Protein AF-A0A1Y3BQN7-F1 (afdb_monomer_lite)

pLDDT: mean 77.76, std 18.41, range [40.22, 95.31]

Organism: Euroglyphus maynei (NCBI:txid6958)

InterPro domains:
  IPR001766 Fork head domain [PF00250] (12-98)
  IPR001766 Fork head domain [PR00053] (13-26)
  IPR001766 Fork head domain [PR00053] (34-51)
  IPR001766 Fork head domain [PR00053] (57-74)
  IPR001766 Fork head domain [PS50039] (13-107)
  IPR001766 Fork head domain [SM00339] (11-101)
  IPR018122 Fork head domain conserved site1 [PS00657] (13-26)
  IPR030456 Fork head domain conserved site 2 [PS00658] (57-63)
  IPR036388 Winged helix-like DNA-bindi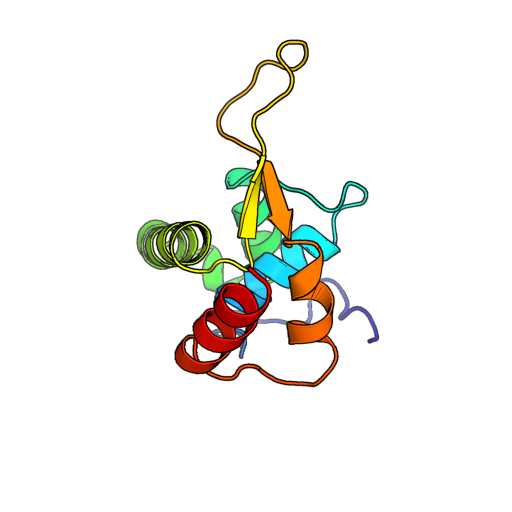ng domain superfamily [G3DSA:1.10.10.10] (5-107)
  IPR036390 Winged helix DNA-binding domain superfamily [SSF46785] (12-105)
  IPR050211 Forkhead box domain-containing protein [PTHR11829] (6-107)

Foldseek 3Di:
DDDPPQPDADLDDDPDDLVRLQQVQLVPDPVSKDFLVSSLVSCCSRHVNCVPPVVPVSVVSVCCQVVDPQKDWAADDPVDDDDGTIIHGDPVCPVCPVPPNPDDPPVVVVVVVVVD

Sequence (116 aa):
MPRPGRSTYGDQKPPYSYISLTFMAIQSSEEKMLTLNDIYKFIMDRFPYYRKNTQRWQNSLRHNLSFNDCFIKIPRRPDKPGKGSYWALHPNSGDMFENGSFLRHNEIESKIKIKK

Secondary structure (DSSP, 8-state):
-PPPPTT---SSPPS--HHHHHHHHHHHSTTSEEEHHHHHHHHHHH-GGGGSSHHHHHHHHHHHHHH-TTEEEEPPPTTS--SS-EEEE-GGGSHHHHS-----TTTHHHHHHTT-

Radius of gyration: 15.01 Å; chains: 1; bounding box: 36×37×39 Å

Structure (mmCIF, N/CA/C/O backbone):
data_AF-A0A1Y3BQN7-F1
#
_entry.id   AF-A0A1Y3BQN7-F1
#
loop_
_atom_site.group_PDB
_atom_site.id
_atom_site.type_symbol
_atom_site.label_atom_id
_atom_site.label_alt_id
_atom_site.label_comp_id
_atom_site.label_asym_id
_atom_site.label_entity_id
_atom_site.label_seq_id
_atom_site.pdbx_PDB_ins_code
_atom_site.Cartn_x
_atom_site.Cartn_y
_atom_site.Cartn_z
_atom_site.occupancy
_atom_site.B_iso_or_equiv
_atom_site.auth_seq_id
_atom_site.auth_comp_id
_atom_site.auth_asym_id
_atom_site.auth_atom_id
_atom_site.pdbx_PDB_model_num
ATOM 1 N N . MET A 1 1 ? -10.396 -16.933 -7.582 1.00 41.97 1 MET A N 1
ATOM 2 C CA . MET A 1 1 ? -8.975 -17.305 -7.780 1.00 41.97 1 MET A CA 1
ATOM 3 C C . MET A 1 1 ? -8.484 -18.115 -6.582 1.00 41.97 1 MET A C 1
ATOM 5 O O . MET A 1 1 ? -8.678 -17.644 -5.463 1.00 41.97 1 MET A O 1
ATOM 9 N N . PRO A 1 2 ? -7.895 -19.312 -6.768 1.00 40.22 2 PRO A N 1
ATOM 10 C CA . PRO A 1 2 ? -7.323 -20.091 -5.669 1.00 40.22 2 PRO A CA 1
ATOM 11 C C . PRO A 1 2 ? -6.185 -19.303 -5.016 1.00 40.22 2 PRO A C 1
ATOM 13 O O . PRO A 1 2 ? -5.340 -18.749 -5.717 1.00 40.22 2 PRO A O 1
ATOM 16 N N . ARG A 1 3 ? -6.167 -19.221 -3.682 1.00 48.72 3 ARG A N 1
ATOM 17 C CA . ARG A 1 3 ? -5.065 -18.600 -2.935 1.00 48.72 3 ARG A CA 1
ATOM 18 C C . ARG A 1 3 ? -3.800 -19.437 -3.180 1.00 48.72 3 ARG A C 1
ATOM 20 O O . ARG A 1 3 ? -3.799 -20.595 -2.768 1.00 48.72 3 ARG A O 1
ATOM 27 N N . PRO A 1 4 ? -2.729 -18.900 -3.797 1.00 52.34 4 PRO A N 1
ATOM 28 C CA . PRO A 1 4 ? -1.453 -19.601 -3.817 1.00 52.34 4 PRO A CA 1
ATOM 29 C C . PRO A 1 4 ? -1.031 -19.841 -2.368 1.00 52.34 4 PRO A C 1
ATOM 31 O O . PRO A 1 4 ? -1.091 -18.913 -1.550 1.00 52.34 4 PRO A O 1
ATOM 34 N N . GLY A 1 5 ? -0.661 -21.083 -2.045 1.00 53.62 5 GLY A N 1
ATOM 35 C CA . GLY A 1 5 ? -0.084 -21.421 -0.750 1.00 53.62 5 GLY A CA 1
ATOM 36 C C . GLY A 1 5 ? 1.080 -20.482 -0.441 1.00 53.62 5 GLY A C 1
ATOM 37 O O . GLY A 1 5 ? 1.764 -20.003 -1.343 1.00 53.62 5 GLY A O 1
ATOM 38 N N . ARG A 1 6 ? 1.295 -20.194 0.843 1.00 55.09 6 ARG A N 1
ATOM 39 C CA . ARG A 1 6 ? 2.200 -19.153 1.371 1.00 55.09 6 ARG A CA 1
ATOM 40 C C . ARG A 1 6 ? 3.673 -19.246 0.909 1.00 55.09 6 ARG A C 1
ATOM 42 O O . ARG A 1 6 ? 4.464 -18.394 1.282 1.00 55.09 6 ARG A O 1
ATOM 49 N N . SER A 1 7 ? 4.047 -20.250 0.113 1.00 52.06 7 SER A N 1
ATOM 50 C CA . SER A 1 7 ? 5.430 -20.618 -0.200 1.00 52.06 7 SER A CA 1
ATOM 51 C C . SER A 1 7 ? 5.673 -21.022 -1.668 1.00 52.06 7 SER A C 1
ATOM 53 O O . SER A 1 7 ? 6.464 -21.926 -1.922 1.00 52.06 7 SER A O 1
ATOM 55 N N . THR A 1 8 ? 5.011 -20.400 -2.652 1.00 60.19 8 THR A N 1
ATOM 56 C CA . THR A 1 8 ? 5.232 -20.749 -4.078 1.00 60.19 8 THR A CA 1
ATOM 57 C C . THR A 1 8 ? 6.095 -19.759 -4.865 1.00 60.19 8 THR A C 1
ATOM 59 O O . THR A 1 8 ? 6.496 -20.076 -5.981 1.00 60.19 8 THR A O 1
ATOM 62 N N . TYR A 1 9 ? 6.399 -18.571 -4.331 1.00 68.88 9 TYR A N 1
ATOM 63 C CA . TYR A 1 9 ? 7.248 -17.588 -5.016 1.00 68.88 9 TYR A CA 1
ATOM 64 C C . TYR A 1 9 ? 8.666 -17.654 -4.448 1.00 68.88 9 TYR A C 1
ATOM 66 O O . TYR A 1 9 ? 8.873 -17.368 -3.271 1.00 68.88 9 TYR A O 1
ATOM 74 N N . GLY A 1 10 ? 9.633 -18.058 -5.272 1.00 77.31 10 GLY A N 1
ATOM 75 C CA . GLY A 1 10 ? 11.049 -18.045 -4.898 1.00 77.31 10 GLY A CA 1
ATOM 76 C C . GLY A 1 10 ? 11.639 -16.630 -4.846 1.00 77.31 10 GLY A C 1
ATOM 77 O O . GLY A 1 10 ? 10.927 -15.626 -4.812 1.00 77.31 10 GLY A O 1
ATOM 78 N N . ASP A 1 11 ? 12.966 -16.542 -4.925 1.00 82.88 11 ASP A N 1
ATOM 79 C CA . ASP A 1 11 ? 13.711 -15.272 -4.954 1.00 82.88 11 ASP A CA 1
ATOM 80 C C . ASP A 1 11 ? 13.629 -14.529 -6.302 1.00 82.88 11 ASP A C 1
ATOM 82 O O . ASP A 1 11 ? 14.332 -13.545 -6.522 1.00 82.88 11 ASP A O 1
ATOM 86 N N . GLN A 1 12 ? 12.780 -14.981 -7.224 1.00 85.94 12 GLN A N 1
ATOM 87 C CA . GLN A 1 12 ? 12.589 -14.335 -8.519 1.00 85.94 12 GLN A CA 1
ATOM 88 C C . GLN A 1 12 ? 11.572 -13.199 -8.419 1.00 85.94 12 GLN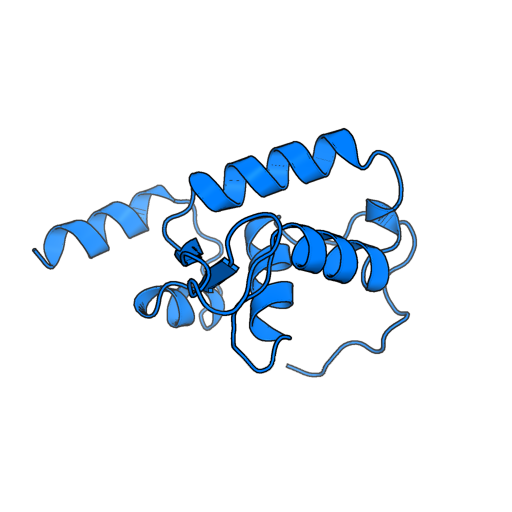 A C 1
ATOM 90 O O . GLN A 1 12 ? 10.620 -13.255 -7.637 1.00 85.94 12 GLN A O 1
ATOM 95 N N . LYS A 1 13 ? 11.756 -12.167 -9.247 1.00 84.12 13 LYS A N 1
ATOM 96 C CA . LYS A 1 13 ? 10.822 -11.043 -9.314 1.00 84.12 13 LYS A CA 1
ATOM 97 C C . LYS A 1 13 ? 9.439 -11.552 -9.751 1.00 84.12 13 LYS A C 1
ATOM 99 O O . LYS A 1 13 ? 9.330 -12.081 -10.857 1.00 84.12 13 LYS A O 1
ATOM 104 N N . PRO A 1 14 ? 8.383 -11.365 -8.941 1.00 86.50 14 PRO A N 1
ATOM 105 C CA . PRO A 1 14 ? 7.045 -11.809 -9.313 1.00 86.50 14 PRO A CA 1
ATOM 106 C C . PRO A 1 14 ? 6.525 -11.066 -10.555 1.00 86.50 14 PRO A C 1
ATOM 108 O O . PRO A 1 14 ? 6.839 -9.882 -10.725 1.00 86.50 14 PRO A O 1
ATOM 111 N N . PRO A 1 15 ? 5.674 -11.696 -11.385 1.00 85.56 15 PRO A N 1
ATOM 112 C CA . PRO A 1 15 ? 5.078 -11.077 -12.571 1.00 85.56 15 PRO A CA 1
ATOM 113 C C . PRO A 1 15 ? 3.894 -10.158 -12.206 1.00 85.56 15 PRO A C 1
ATOM 115 O O . PRO A 1 15 ? 2.837 -10.204 -12.828 1.00 85.56 15 PRO A O 1
ATOM 118 N N . TYR A 1 16 ? 4.049 -9.327 -11.172 1.00 85.88 16 TYR A N 1
ATOM 119 C CA . TYR A 1 16 ? 3.004 -8.433 -10.671 1.00 85.88 16 TYR A CA 1
ATOM 120 C C . TYR A 1 16 ? 3.480 -6.982 -10.657 1.00 85.88 16 TYR A C 1
ATOM 122 O O . TYR A 1 16 ? 4.593 -6.673 -10.226 1.00 85.88 16 TYR A O 1
ATOM 130 N N . SER A 1 17 ? 2.611 -6.073 -11.106 1.00 89.12 17 SER A N 1
ATOM 131 C CA . SER A 1 17 ? 2.850 -4.633 -10.982 1.00 89.12 17 SER A CA 1
ATOM 132 C C . SER A 1 17 ? 2.731 -4.181 -9.520 1.00 89.12 17 SER A C 1
ATOM 134 O O . SER A 1 17 ? 2.077 -4.840 -8.711 1.00 89.12 17 SER A O 1
ATOM 136 N N . TYR A 1 18 ? 3.302 -3.024 -9.167 1.00 90.81 18 TYR A N 1
ATOM 137 C CA . TYR A 1 18 ? 3.118 -2.454 -7.824 1.00 90.81 18 TYR A CA 1
ATOM 138 C C . TYR A 1 18 ? 1.650 -2.156 -7.507 1.00 90.81 18 TYR A C 1
ATOM 140 O O . TYR A 1 18 ? 1.233 -2.321 -6.365 1.00 90.81 18 TYR A O 1
ATOM 148 N N . ILE A 1 19 ? 0.861 -1.785 -8.517 1.00 89.50 19 ILE A N 1
ATOM 149 C CA . ILE A 1 19 ? -0.587 -1.611 -8.394 1.00 89.50 19 ILE A CA 1
ATOM 150 C C . ILE A 1 19 ? -1.237 -2.948 -8.003 1.00 89.50 19 ILE A C 1
ATOM 152 O O . ILE A 1 19 ? -1.961 -3.017 -7.015 1.00 89.50 19 ILE A O 1
ATOM 156 N N . SER A 1 20 ? -0.907 -4.033 -8.709 1.00 87.75 20 SER A N 1
ATOM 157 C CA . SER A 1 20 ? -1.418 -5.380 -8.419 1.00 87.75 20 SER A CA 1
ATOM 158 C C . SER A 1 20 ? -0.988 -5.881 -7.037 1.00 87.75 20 SER A C 1
ATOM 160 O O . SER A 1 20 ? -1.787 -6.479 -6.323 1.00 87.75 20 SER A O 1
ATOM 162 N N . LEU A 1 21 ? 0.260 -5.621 -6.633 1.00 90.81 21 LEU A N 1
ATOM 163 C CA . L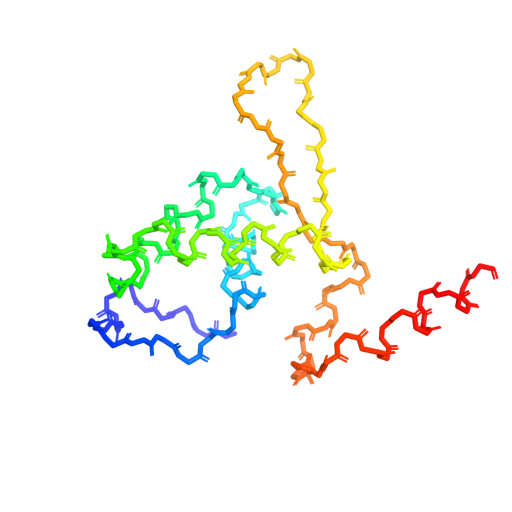EU A 1 21 ? 0.777 -5.985 -5.310 1.00 90.81 21 LEU A CA 1
ATOM 164 C C . LEU A 1 21 ? 0.019 -5.268 -4.188 1.00 90.81 21 LEU A C 1
ATOM 166 O O . LEU A 1 21 ? -0.392 -5.907 -3.220 1.00 90.81 21 LEU A O 1
ATOM 170 N N . THR A 1 22 ? -0.205 -3.963 -4.339 1.00 92.12 22 THR A N 1
ATOM 171 C CA . THR A 1 22 ? -0.975 -3.163 -3.383 1.00 92.12 22 THR A CA 1
ATOM 172 C C . THR A 1 22 ? -2.439 -3.598 -3.342 1.00 92.12 22 THR A C 1
ATOM 174 O O . THR A 1 22 ? -2.984 -3.776 -2.254 1.00 92.12 22 THR A O 1
ATOM 177 N N . PHE A 1 23 ? -3.060 -3.846 -4.500 1.00 90.06 23 PHE A N 1
ATOM 178 C CA . PHE A 1 23 ? -4.422 -4.378 -4.586 1.00 90.06 23 PHE A CA 1
ATOM 179 C C . PHE A 1 23 ? -4.550 -5.705 -3.829 1.00 90.06 23 PHE A C 1
ATOM 181 O O . PHE A 1 23 ? -5.418 -5.842 -2.971 1.00 90.06 23 PHE A O 1
ATOM 188 N N . MET A 1 24 ? -3.643 -6.659 -4.074 1.00 89.62 24 MET A N 1
ATOM 189 C CA . MET A 1 24 ? -3.638 -7.948 -3.374 1.00 89.62 24 MET A CA 1
ATOM 190 C C . MET A 1 24 ? -3.480 -7.785 -1.860 1.00 89.62 24 MET A C 1
ATOM 192 O O . MET A 1 24 ? -4.142 -8.497 -1.104 1.00 89.62 24 MET A O 1
ATOM 196 N N . ALA A 1 25 ? -2.632 -6.851 -1.417 1.00 93.00 25 ALA A N 1
ATOM 197 C CA . ALA A 1 25 ? -2.448 -6.561 -0.001 1.00 93.00 25 ALA A CA 1
ATOM 198 C C . ALA A 1 25 ? -3.750 -6.045 0.626 1.00 93.00 25 ALA A C 1
ATOM 200 O O . ALA A 1 25 ? -4.255 -6.647 1.572 1.00 93.00 25 ALA A O 1
ATOM 201 N N . ILE A 1 26 ? -4.337 -4.985 0.066 1.00 91.44 26 ILE A N 1
ATOM 202 C CA . ILE A 1 26 ? -5.570 -4.376 0.582 1.00 91.44 26 ILE A CA 1
ATOM 203 C C . ILE A 1 26 ? -6.725 -5.385 0.561 1.00 91.44 26 ILE A C 1
ATOM 205 O O . ILE A 1 26 ? -7.427 -5.539 1.561 1.00 91.44 26 ILE A O 1
ATOM 209 N N . GLN A 1 27 ? -6.873 -6.143 -0.528 1.00 88.62 27 GLN A N 1
ATOM 210 C CA . GLN A 1 27 ? -7.934 -7.138 -0.676 1.00 88.62 27 GLN A CA 1
ATOM 211 C C . GLN A 1 27 ? -7.809 -8.295 0.324 1.00 88.62 27 GLN A C 1
ATOM 213 O O . GLN A 1 27 ? -8.821 -8.909 0.674 1.00 88.62 27 GLN A O 1
ATOM 218 N N . SER A 1 28 ? -6.590 -8.587 0.787 1.00 89.50 28 SER A N 1
ATOM 219 C CA . SER A 1 28 ? -6.335 -9.613 1.801 1.00 89.50 28 SER A CA 1
ATOM 220 C C . SER A 1 28 ? -6.747 -9.201 3.216 1.00 89.50 28 SER A C 1
ATOM 222 O O . SER A 1 28 ? -6.948 -10.080 4.049 1.00 89.50 28 SER A O 1
ATOM 224 N N . SER A 1 29 ? -6.892 -7.898 3.482 1.00 90.44 29 SER A N 1
ATOM 225 C CA . SER A 1 29 ? -7.378 -7.398 4.771 1.00 90.44 29 SER A CA 1
ATOM 226 C C . SER A 1 29 ? -8.895 -7.554 4.897 1.00 90.44 29 SER A C 1
ATOM 228 O O . SER A 1 29 ? -9.631 -7.433 3.912 1.00 90.44 29 SER A O 1
ATOM 230 N N . GLU A 1 30 ? -9.366 -7.800 6.118 1.00 89.19 30 GLU A N 1
ATOM 231 C CA . GLU A 1 30 ? -10.799 -7.885 6.428 1.00 89.19 30 GLU A CA 1
ATOM 232 C C . GLU A 1 30 ? -11.479 -6.519 6.282 1.00 89.19 30 GLU A C 1
ATOM 234 O O . GLU A 1 30 ? -12.547 -6.419 5.686 1.00 89.19 30 GLU A O 1
ATOM 239 N N . GLU A 1 31 ? -10.805 -5.452 6.721 1.00 88.88 31 GLU A N 1
ATOM 240 C CA . GLU A 1 31 ? -11.304 -4.070 6.666 1.00 88.88 31 GLU A CA 1
ATOM 241 C C . GLU A 1 31 ? -11.179 -3.419 5.272 1.00 88.88 31 GLU A C 1
ATOM 243 O O . GLU A 1 31 ? -11.551 -2.260 5.099 1.00 88.88 31 GLU A O 1
ATOM 248 N N . LYS A 1 32 ? -10.631 -4.130 4.273 1.00 90.50 32 LYS A N 1
ATOM 249 C CA . LYS A 1 32 ? -10.343 -3.606 2.918 1.00 90.50 32 LYS A CA 1
ATOM 250 C C . LYS A 1 32 ? -9.520 -2.314 2.918 1.00 90.50 32 LYS A C 1
ATOM 252 O O . LYS A 1 32 ? -9.595 -1.506 1.991 1.00 90.50 32 LYS A O 1
ATOM 257 N N . MET A 1 33 ? -8.684 -2.153 3.939 1.00 92.31 33 MET A N 1
ATOM 258 C CA . MET A 1 33 ? -7.753 -1.048 4.086 1.00 92.31 33 MET A CA 1
ATOM 259 C C . MET A 1 33 ? -6.518 -1.492 4.865 1.00 92.31 33 MET A C 1
ATOM 261 O O . MET A 1 33 ? -6.599 -2.307 5.780 1.00 92.31 33 MET A O 1
ATOM 265 N N . LEU A 1 34 ? -5.357 -0.947 4.512 1.00 94.75 34 LEU A N 1
ATOM 266 C CA . LEU A 1 34 ? -4.090 -1.247 5.179 1.00 94.75 34 LEU A CA 1
ATOM 267 C C . LEU A 1 34 ? -3.235 0.001 5.323 1.00 94.75 34 LEU A C 1
ATOM 269 O O . LEU A 1 34 ? -3.312 0.929 4.522 1.00 94.75 34 LEU A O 1
ATOM 273 N N . THR A 1 35 ? -2.364 0.021 6.329 1.00 94.81 35 THR A N 1
ATOM 274 C CA . THR A 1 35 ? -1.328 1.053 6.387 1.00 94.81 35 THR A CA 1
ATOM 275 C C . THR A 1 35 ? -0.227 0.760 5.369 1.00 94.81 35 THR A C 1
ATOM 277 O O . THR A 1 35 ? -0.007 -0.383 4.966 1.00 94.81 35 THR A O 1
ATOM 280 N N . LEU A 1 36 ? 0.539 1.789 4.998 1.00 94.31 36 LEU A N 1
ATOM 281 C CA . LEU A 1 36 ? 1.718 1.631 4.137 1.00 94.31 36 LEU A CA 1
ATOM 282 C C . LEU A 1 36 ? 2.690 0.559 4.660 1.00 94.31 36 LEU A C 1
ATOM 284 O O . LEU A 1 36 ? 3.245 -0.220 3.890 1.00 94.31 36 LEU A O 1
ATOM 288 N N . ASN A 1 37 ? 2.879 0.515 5.980 1.00 94.12 37 ASN A N 1
ATOM 289 C CA . ASN A 1 37 ? 3.762 -0.453 6.617 1.00 94.12 37 ASN A CA 1
ATOM 290 C C . ASN A 1 37 ? 3.228 -1.885 6.490 1.00 94.12 37 ASN A C 1
ATOM 292 O O . ASN A 1 37 ? 3.999 -2.813 6.259 1.00 94.12 37 ASN A O 1
ATOM 296 N N . ASP A 1 38 ? 1.915 -2.068 6.605 1.00 94.25 38 ASP A N 1
ATOM 297 C CA . ASP A 1 38 ? 1.300 -3.390 6.486 1.00 94.25 38 ASP A CA 1
ATOM 298 C C . ASP A 1 38 ? 1.293 -3.882 5.035 1.00 94.25 38 ASP A C 1
ATOM 300 O O . ASP A 1 38 ? 1.523 -5.066 4.796 1.00 94.25 38 ASP A O 1
ATOM 304 N N . ILE A 1 39 ? 1.167 -2.976 4.057 1.00 94.94 39 ILE A N 1
ATOM 305 C CA . ILE A 1 39 ? 1.376 -3.299 2.637 1.00 94.94 39 ILE A CA 1
ATOM 306 C C . ILE A 1 39 ? 2.805 -3.812 2.414 1.00 94.94 39 ILE A C 1
ATOM 308 O O . ILE A 1 39 ? 2.998 -4.837 1.759 1.00 94.94 39 ILE A O 1
ATOM 312 N N . TYR A 1 40 ? 3.819 -3.158 2.997 1.00 94.69 40 TYR A N 1
ATOM 313 C CA . TYR A 1 40 ? 5.197 -3.643 2.891 1.00 94.69 40 TYR A CA 1
ATOM 314 C C . TYR A 1 40 ? 5.364 -5.040 3.486 1.00 94.69 40 TYR A C 1
ATOM 316 O O . TYR A 1 40 ? 5.978 -5.901 2.855 1.00 94.69 40 TYR A O 1
ATOM 324 N N . LYS A 1 41 ? 4.815 -5.268 4.685 1.00 94.25 41 LYS A N 1
ATOM 325 C CA . LYS A 1 41 ? 4.877 -6.569 5.360 1.00 94.25 41 LYS A CA 1
ATOM 326 C C . LYS A 1 41 ? 4.209 -7.658 4.532 1.00 94.25 41 LYS A C 1
ATOM 328 O O . LYS A 1 41 ? 4.815 -8.704 4.342 1.00 94.25 41 LYS A O 1
ATOM 333 N N . PHE A 1 42 ? 3.017 -7.402 3.992 1.00 93.94 42 PHE A N 1
ATOM 334 C CA . PHE A 1 42 ? 2.309 -8.359 3.141 1.00 93.94 42 PHE A CA 1
ATOM 335 C C . PHE A 1 42 ? 3.147 -8.768 1.926 1.00 93.94 42 PHE A C 1
ATOM 337 O O . PHE A 1 42 ? 3.278 -9.956 1.627 1.00 93.94 42 PHE A O 1
ATOM 344 N N . ILE A 1 43 ? 3.746 -7.789 1.240 1.00 93.44 43 ILE A N 1
ATOM 345 C CA . ILE A 1 43 ? 4.567 -8.045 0.053 1.00 93.44 43 ILE A CA 1
ATOM 346 C C . ILE A 1 43 ? 5.818 -8.846 0.430 1.00 93.44 43 ILE A C 1
ATOM 348 O O . ILE A 1 43 ? 6.121 -9.828 -0.238 1.00 93.44 43 ILE A O 1
ATOM 352 N N . MET A 1 44 ? 6.520 -8.479 1.504 1.00 93.19 44 MET A N 1
ATOM 353 C CA . MET A 1 44 ? 7.725 -9.194 1.949 1.00 93.19 44 MET A CA 1
ATOM 354 C C . MET A 1 44 ? 7.436 -10.600 2.497 1.00 93.19 44 MET A C 1
ATOM 356 O O . MET A 1 44 ? 8.278 -11.489 2.352 1.00 93.19 44 MET A O 1
ATOM 360 N N . ASP A 1 45 ? 6.275 -10.818 3.122 1.00 91.56 45 ASP A N 1
ATOM 361 C CA . ASP A 1 45 ? 5.848 -12.141 3.598 1.00 91.56 45 ASP A CA 1
ATOM 362 C C . ASP A 1 45 ? 5.595 -13.073 2.409 1.00 91.56 45 ASP A C 1
ATOM 364 O O . ASP A 1 45 ? 6.126 -14.180 2.362 1.00 91.56 45 ASP A O 1
ATOM 368 N N . ARG A 1 46 ? 4.857 -12.583 1.404 1.00 89.69 46 ARG A N 1
ATOM 369 C CA . ARG A 1 46 ? 4.415 -13.371 0.246 1.00 89.69 46 ARG A CA 1
ATOM 370 C C . ARG A 1 46 ? 5.465 -13.524 -0.856 1.00 89.69 46 ARG A C 1
ATOM 372 O O . ARG A 1 46 ? 5.452 -14.527 -1.565 1.00 89.69 46 ARG A O 1
ATOM 379 N N . PHE A 1 47 ? 6.333 -12.533 -1.032 1.00 90.81 47 PHE A N 1
ATOM 380 C CA . PHE A 1 47 ? 7.281 -12.454 -2.141 1.00 90.81 47 PHE A CA 1
ATOM 381 C C . PHE A 1 47 ? 8.698 -12.173 -1.610 1.00 9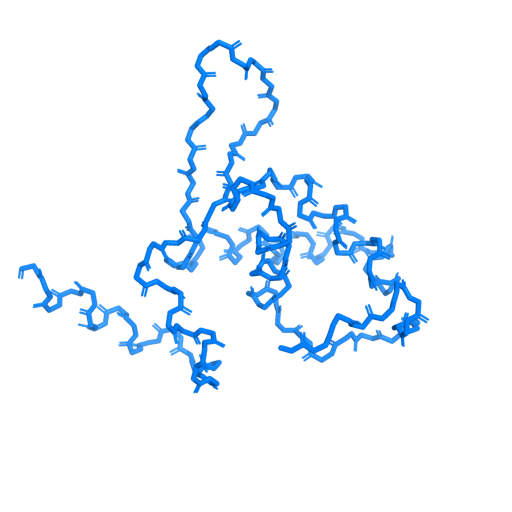0.81 47 PHE A C 1
ATOM 383 O O . PHE A 1 47 ? 9.089 -11.006 -1.470 1.00 90.81 47 PHE A O 1
ATOM 390 N N . PRO A 1 48 ? 9.492 -13.227 -1.336 1.00 90.69 48 PRO A N 1
ATOM 391 C CA . PRO A 1 48 ? 10.836 -13.110 -0.765 1.00 90.69 48 PRO A CA 1
ATOM 392 C C . PRO A 1 48 ? 11.775 -12.169 -1.531 1.00 90.69 48 PRO A C 1
ATOM 394 O O . PRO A 1 48 ? 12.574 -11.472 -0.902 1.00 90.69 48 PRO A O 1
ATOM 397 N N . TYR A 1 49 ? 11.608 -12.052 -2.855 1.00 90.25 49 TYR A N 1
ATOM 398 C CA . TYR A 1 49 ? 12.320 -11.090 -3.708 1.00 90.25 49 TYR A CA 1
ATOM 399 C C . TYR A 1 49 ? 12.363 -9.662 -3.130 1.00 90.25 49 TYR A C 1
ATOM 401 O O . TYR A 1 49 ? 13.394 -8.992 -3.195 1.00 90.25 49 TYR A O 1
ATOM 409 N N . TYR A 1 50 ? 11.272 -9.195 -2.512 1.00 92.69 50 TYR A N 1
ATOM 410 C CA . TYR A 1 50 ? 11.165 -7.828 -1.988 1.00 92.69 50 TYR A CA 1
ATOM 411 C C . TYR A 1 50 ? 11.765 -7.636 -0.587 1.00 92.69 50 TYR A C 1
ATOM 413 O O . TYR A 1 50 ? 11.761 -6.518 -0.069 1.00 92.69 50 TYR A O 1
ATOM 421 N N . ARG A 1 51 ? 12.318 -8.681 0.042 1.00 92.25 51 ARG A N 1
ATOM 422 C CA . ARG A 1 51 ? 13.011 -8.555 1.340 1.00 92.25 51 ARG A CA 1
ATOM 423 C C . ARG A 1 51 ? 14.361 -7.844 1.211 1.00 92.25 51 ARG A C 1
ATOM 425 O O . ARG A 1 51 ? 14.840 -7.254 2.174 1.00 92.25 51 ARG A O 1
ATOM 432 N N . LYS A 1 52 ? 14.965 -7.875 0.019 1.00 89.12 52 LYS A N 1
ATOM 433 C CA . LYS A 1 52 ? 16.229 -7.197 -0.304 1.00 89.12 52 LYS A CA 1
ATOM 434 C C . LYS A 1 52 ? 15.950 -5.847 -0.977 1.00 89.12 52 LYS A C 1
ATOM 436 O O . LYS A 1 52 ? 14.901 -5.652 -1.587 1.00 89.12 52 LYS A O 1
ATOM 441 N N . ASN A 1 53 ? 16.898 -4.909 -0.892 1.00 87.06 53 ASN A N 1
ATOM 442 C CA . ASN A 1 53 ? 16.835 -3.599 -1.566 1.00 87.06 53 ASN A CA 1
ATOM 443 C C . ASN A 1 53 ? 15.531 -2.819 -1.309 1.00 87.06 53 ASN A C 1
ATOM 445 O O . ASN A 1 53 ? 14.952 -2.216 -2.220 1.00 87.06 53 ASN A O 1
ATOM 449 N N . THR A 1 54 ? 15.073 -2.832 -0.054 1.00 90.12 54 THR A N 1
ATOM 450 C CA . THR A 1 54 ? 13.751 -2.336 0.352 1.00 90.12 54 THR A CA 1
ATOM 451 C C . THR A 1 54 ? 13.485 -0.893 -0.056 1.00 90.12 54 THR A C 1
ATOM 453 O O . THR A 1 54 ? 12.409 -0.575 -0.555 1.00 90.12 54 THR A O 1
ATOM 456 N N . GLN A 1 55 ? 14.489 -0.024 0.050 1.00 92.44 55 GLN A N 1
ATOM 457 C CA . GLN A 1 55 ? 14.349 1.40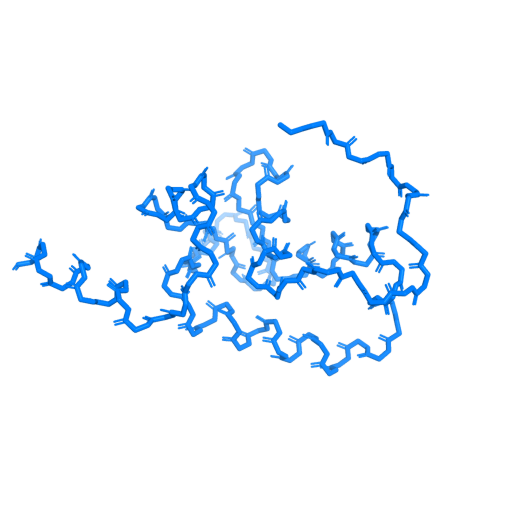0 -0.243 1.00 92.44 55 GLN A CA 1
ATOM 458 C C . GLN A 1 55 ? 13.861 1.687 -1.673 1.00 92.44 55 GLN A C 1
ATOM 460 O O . GLN A 1 55 ? 12.993 2.542 -1.862 1.00 92.44 55 GLN A O 1
ATOM 465 N N . ARG A 1 56 ? 14.377 0.962 -2.678 1.00 92.12 56 ARG A N 1
ATOM 466 C CA . ARG A 1 56 ? 14.083 1.224 -4.097 1.00 92.12 56 ARG A CA 1
ATOM 467 C C . ARG A 1 56 ? 12.628 0.912 -4.429 1.00 92.12 56 ARG A C 1
ATOM 469 O O . ARG A 1 56 ? 11.915 1.774 -4.939 1.00 92.12 56 ARG A O 1
ATOM 476 N N . TRP A 1 57 ? 12.181 -0.307 -4.134 1.00 93.25 57 TRP A N 1
ATOM 477 C CA . TRP A 1 57 ? 10.826 -0.727 -4.489 1.00 93.25 57 TRP A CA 1
ATOM 478 C C . TRP A 1 57 ? 9.772 -0.064 -3.602 1.00 93.25 57 TRP A C 1
ATOM 480 O O . TRP A 1 57 ? 8.697 0.265 -4.095 1.00 93.25 57 TRP A O 1
ATOM 490 N N . GLN A 1 58 ? 10.080 0.216 -2.330 1.00 95.31 58 GLN A N 1
ATOM 491 C CA . GLN A 1 58 ? 9.169 0.966 -1.465 1.00 95.31 58 GLN A CA 1
ATOM 492 C C . GLN A 1 58 ? 8.973 2.397 -1.967 1.00 95.31 58 GLN A C 1
ATOM 494 O O . GLN A 1 58 ? 7.872 2.932 -1.858 1.00 95.31 58 GLN A O 1
ATOM 499 N N . ASN A 1 59 ? 10.010 3.022 -2.538 1.00 94.69 59 ASN A N 1
ATOM 500 C CA . ASN A 1 59 ? 9.865 4.333 -3.163 1.00 94.69 59 ASN A CA 1
ATOM 501 C C . ASN A 1 59 ? 8.912 4.285 -4.359 1.00 94.69 59 ASN A C 1
ATOM 503 O O . ASN A 1 59 ? 7.978 5.082 -4.438 1.00 94.69 59 ASN A O 1
ATOM 507 N N . SER A 1 60 ? 9.089 3.297 -5.238 1.00 93.38 60 SER A N 1
ATOM 508 C CA . SER A 1 60 ? 8.165 3.066 -6.348 1.00 93.38 60 SER A CA 1
ATOM 509 C C . SER A 1 60 ? 6.744 2.777 -5.858 1.00 93.38 60 SER A C 1
ATOM 511 O O . SER A 1 60 ? 5.794 3.310 -6.422 1.00 93.38 60 SER A O 1
ATOM 513 N N . LEU A 1 61 ? 6.570 1.994 -4.790 1.00 93.94 61 LEU A N 1
ATOM 514 C CA . LEU A 1 61 ? 5.248 1.681 -4.245 1.00 93.94 61 LEU A CA 1
ATOM 515 C C . LEU A 1 61 ? 4.551 2.923 -3.679 1.00 93.94 61 LEU A C 1
ATOM 517 O O . LEU A 1 61 ? 3.381 3.147 -3.977 1.00 93.94 61 LEU A O 1
ATOM 521 N N . ARG A 1 62 ? 5.266 3.769 -2.924 1.00 94.44 62 ARG A N 1
ATOM 522 C CA . ARG A 1 62 ? 4.720 5.043 -2.420 1.00 94.44 62 ARG A CA 1
ATOM 523 C C . ARG A 1 62 ? 4.291 5.969 -3.549 1.00 94.44 62 ARG A C 1
ATOM 525 O O . ARG A 1 62 ? 3.230 6.571 -3.457 1.00 94.44 62 ARG A O 1
ATOM 532 N N . HIS A 1 63 ? 5.093 6.053 -4.609 1.00 91.56 63 HIS A N 1
ATOM 533 C CA . HIS A 1 63 ? 4.717 6.811 -5.796 1.00 91.56 63 HIS A CA 1
ATOM 534 C C . HIS A 1 63 ? 3.420 6.266 -6.411 1.00 91.56 63 HIS A C 1
ATOM 536 O O . HIS A 1 63 ? 2.521 7.044 -6.690 1.00 91.56 63 HIS A O 1
ATOM 542 N N . ASN A 1 64 ? 3.270 4.941 -6.522 1.00 88.12 64 ASN A N 1
ATOM 543 C CA . ASN A 1 64 ? 2.047 4.330 -7.052 1.00 88.12 64 ASN A CA 1
ATOM 544 C C . ASN A 1 64 ? 0.803 4.621 -6.201 1.00 88.12 64 ASN A C 1
ATOM 546 O O . ASN A 1 64 ? -0.262 4.827 -6.771 1.00 88.12 64 ASN A O 1
ATOM 550 N N . LEU A 1 65 ? 0.928 4.639 -4.872 1.00 88.75 65 LEU A N 1
ATOM 551 C CA . LEU A 1 65 ? -0.192 4.949 -3.977 1.00 88.75 65 LEU A CA 1
ATOM 552 C C . LEU A 1 65 ? -0.707 6.377 -4.158 1.00 88.75 65 LEU A C 1
ATOM 554 O O . LEU A 1 65 ? -1.909 6.592 -4.129 1.00 88.75 65 LEU A O 1
ATOM 558 N N . SER A 1 66 ? 0.192 7.343 -4.345 1.00 86.81 66 SER A N 1
ATOM 559 C CA . SER A 1 66 ? -0.205 8.741 -4.536 1.00 86.81 66 SER A CA 1
ATOM 560 C C . SER A 1 66 ? -0.575 9.080 -5.980 1.00 86.81 66 SER A C 1
ATOM 562 O O . SER A 1 66 ? -1.298 10.041 -6.197 1.00 86.81 66 SER A O 1
ATOM 564 N N . PHE A 1 67 ? -0.028 8.352 -6.957 1.00 84.19 67 PHE A N 1
ATOM 565 C CA . PHE A 1 67 ? -0.209 8.641 -8.382 1.00 84.19 67 PHE A CA 1
ATOM 566 C C . PHE A 1 67 ? -1.461 7.987 -8.980 1.00 84.19 67 PHE A C 1
ATOM 568 O O . PHE A 1 67 ? -2.006 8.501 -9.946 1.00 84.19 67 PHE A O 1
ATOM 575 N N . ASN A 1 68 ? -1.905 6.840 -8.455 1.00 79.75 68 ASN A N 1
ATOM 576 C CA . ASN A 1 68 ? -3.052 6.131 -9.019 1.00 79.75 68 ASN A CA 1
ATOM 577 C C . ASN A 1 68 ? -4.322 6.381 -8.202 1.00 79.75 68 ASN A C 1
ATOM 579 O O . ASN A 1 68 ? -4.399 5.976 -7.043 1.00 79.75 68 ASN A O 1
ATOM 583 N N . ASP A 1 69 ? -5.359 6.897 -8.863 1.00 80.69 69 ASP A N 1
ATOM 584 C CA . ASP A 1 69 ? -6.687 7.160 -8.281 1.00 80.69 69 ASP A CA 1
ATOM 585 C C . ASP A 1 69 ? -7.409 5.911 -7.756 1.00 80.69 69 ASP A C 1
ATOM 587 O O . ASP A 1 69 ? -8.415 5.999 -7.052 1.00 80.69 69 ASP A O 1
ATOM 591 N N . CYS A 1 70 ? -6.908 4.716 -8.077 1.00 83.62 70 CYS A N 1
ATOM 592 C CA . CYS A 1 70 ? -7.434 3.483 -7.510 1.00 83.62 70 CYS A CA 1
ATOM 593 C C . CYS A 1 70 ? -7.142 3.335 -6.015 1.00 83.62 70 CYS A C 1
ATOM 595 O O . CYS A 1 70 ? -7.831 2.552 -5.362 1.00 83.62 70 CYS A O 1
ATOM 597 N N . PHE A 1 71 ? -6.181 4.086 -5.469 1.00 88.81 71 PHE A N 1
ATOM 598 C CA . PHE A 1 71 ? -5.863 4.085 -4.049 1.00 88.81 71 PHE A CA 1
ATOM 599 C C . PHE A 1 71 ? -6.274 5.401 -3.403 1.00 88.81 71 PHE A C 1
ATOM 601 O O . PHE A 1 71 ? -5.812 6.476 -3.773 1.00 88.81 71 PHE A O 1
ATOM 608 N N . ILE A 1 72 ? -7.109 5.305 -2.374 1.00 90.38 72 ILE A N 1
ATOM 609 C CA . ILE A 1 72 ? -7.524 6.453 -1.574 1.00 90.38 72 ILE A CA 1
ATOM 610 C C . ILE A 1 72 ? -6.843 6.427 -0.213 1.00 90.38 72 ILE A C 1
ATOM 612 O O . ILE A 1 72 ? -6.718 5.382 0.433 1.00 90.38 72 ILE A O 1
ATOM 616 N N . LYS A 1 73 ? -6.416 7.606 0.232 1.00 92.81 73 LYS A N 1
ATOM 617 C CA . LYS A 1 73 ? -5.838 7.815 1.556 1.00 92.81 73 LYS A CA 1
ATOM 618 C C . LYS A 1 73 ? -6.957 8.106 2.554 1.00 92.81 73 LYS A C 1
ATOM 620 O O . LYS A 1 73 ? -7.604 9.145 2.471 1.00 92.81 73 LYS A O 1
ATOM 625 N N . ILE A 1 74 ? -7.147 7.217 3.521 1.00 91.00 74 ILE A N 1
ATOM 626 C CA . ILE A 1 74 ? -8.143 7.358 4.585 1.00 91.00 74 ILE A CA 1
ATOM 627 C C . ILE A 1 74 ? -7.444 7.873 5.857 1.00 91.00 74 ILE A C 1
ATOM 629 O O . ILE A 1 74 ? -6.488 7.242 6.338 1.00 91.00 74 ILE A O 1
ATOM 633 N N . PRO A 1 75 ? -7.867 9.023 6.416 1.00 88.50 75 PRO A N 1
ATOM 634 C CA . PRO A 1 75 ? -7.328 9.516 7.676 1.00 88.50 75 PRO A CA 1
ATOM 635 C C . PRO A 1 75 ? -7.649 8.537 8.809 1.00 88.50 75 PRO A C 1
ATOM 637 O O . PRO A 1 75 ? -8.703 7.904 8.832 1.00 88.50 75 PRO A O 1
ATOM 640 N N . ARG A 1 76 ? -6.728 8.398 9.767 1.00 85.81 76 ARG A N 1
ATOM 641 C CA . ARG A 1 76 ? -6.997 7.584 10.956 1.00 85.81 76 ARG A CA 1
ATOM 642 C C . ARG A 1 76 ? -8.064 8.273 11.792 1.00 85.81 76 ARG A C 1
ATOM 644 O O . ARG A 1 76 ? -8.072 9.499 11.903 1.00 85.81 76 ARG A O 1
ATOM 651 N N . ARG A 1 77 ? -8.929 7.472 12.407 1.00 83.75 77 ARG A N 1
ATOM 652 C CA . ARG A 1 77 ? -9.857 7.987 13.405 1.00 83.75 77 ARG A CA 1
ATOM 653 C C . ARG A 1 77 ? -9.062 8.580 14.585 1.00 83.75 77 ARG A C 1
ATOM 655 O O . ARG A 1 77 ? -8.024 8.018 14.951 1.00 83.75 77 ARG A O 1
ATOM 662 N N . PRO A 1 78 ? -9.527 9.692 15.177 1.00 77.06 78 PRO A N 1
ATOM 663 C CA . PRO A 1 78 ? -8.819 10.376 16.262 1.00 77.06 78 PRO A CA 1
ATOM 664 C C . PRO A 1 78 ? -8.686 9.521 17.535 1.00 77.06 78 PRO A C 1
ATOM 666 O O . PRO A 1 78 ? -7.779 9.742 18.328 1.00 77.06 78 PRO A O 1
ATOM 669 N N . ASP A 1 79 ? -9.542 8.513 17.699 1.00 81.56 79 ASP A N 1
ATOM 670 C CA . ASP A 1 79 ? -9.528 7.539 18.797 1.00 81.56 79 ASP A CA 1
ATOM 671 C C . ASP A 1 79 ? -8.458 6.438 18.649 1.00 81.56 79 ASP A C 1
ATOM 673 O O . ASP A 1 79 ? -8.155 5.743 19.618 1.00 81.56 79 ASP A O 1
ATOM 677 N N . LYS A 1 80 ? -7.856 6.270 17.462 1.00 76.62 80 LYS A N 1
ATOM 678 C CA . LYS A 1 80 ? -6.819 5.262 17.183 1.00 76.62 80 LYS A CA 1
ATOM 679 C C . LYS A 1 80 ? -5.505 5.923 16.750 1.00 76.62 80 LYS A C 1
ATOM 681 O O . LYS A 1 80 ? -5.150 5.862 15.559 1.00 76.62 80 LYS A O 1
ATOM 686 N N . PRO A 1 81 ? -4.749 6.522 17.693 1.00 75.25 81 PRO A N 1
ATOM 687 C CA . PRO A 1 81 ? -3.471 7.145 17.384 1.00 75.25 81 PRO A CA 1
ATOM 688 C C . PRO A 1 81 ? -2.492 6.120 16.800 1.00 75.25 81 PRO A C 1
ATOM 690 O O . PRO A 1 81 ? -2.397 4.975 17.242 1.00 75.25 81 PRO A O 1
ATOM 693 N N . GLY A 1 82 ? -1.758 6.526 15.767 1.00 80.88 82 GLY A N 1
ATOM 694 C CA . GLY A 1 82 ? -0.695 5.714 15.194 1.00 80.88 82 GLY A CA 1
ATOM 695 C C . GLY A 1 82 ? -0.093 6.326 13.936 1.00 80.88 82 GLY A C 1
ATOM 696 O O . GLY A 1 82 ? -0.608 7.287 13.369 1.00 80.88 82 GLY A O 1
ATOM 697 N N . LYS A 1 83 ? 1.033 5.762 13.495 1.00 81.31 83 LYS A N 1
ATOM 698 C CA . LYS A 1 83 ? 1.813 6.298 12.376 1.00 81.31 83 LYS A CA 1
ATOM 699 C C . LYS A 1 83 ? 1.109 6.073 11.034 1.00 81.31 83 LYS A C 1
ATOM 701 O O . LYS A 1 83 ? 0.678 4.961 10.731 1.00 81.31 83 LYS A O 1
ATOM 706 N N . GLY A 1 84 ? 1.088 7.116 10.207 1.00 85.38 84 GLY A N 1
ATOM 707 C CA . GLY A 1 84 ? 0.627 7.057 8.820 1.00 85.38 84 GLY A CA 1
ATOM 708 C C . GLY A 1 84 ? -0.892 7.087 8.658 1.00 85.38 84 GLY A C 1
ATOM 709 O O . GLY A 1 84 ? -1.636 7.248 9.616 1.00 85.38 84 GLY A O 1
ATOM 710 N N . SER A 1 85 ? -1.342 6.946 7.416 1.00 91.69 85 SER A N 1
ATOM 711 C CA . SER A 1 85 ? -2.759 6.863 7.049 1.00 91.69 85 SER A CA 1
ATOM 712 C C . SER A 1 85 ? -3.085 5.461 6.546 1.00 91.69 85 SER A C 1
ATOM 714 O O . SER A 1 85 ? -2.177 4.707 6.175 1.00 91.69 85 SER A O 1
ATOM 716 N N . TYR A 1 86 ? -4.371 5.128 6.528 1.00 92.94 86 TYR A N 1
ATOM 717 C CA . TYR A 1 86 ? -4.843 3.931 5.850 1.00 92.94 86 TYR A CA 1
ATOM 718 C C . TYR A 1 86 ? -4.918 4.186 4.346 1.00 92.94 86 TYR A C 1
ATOM 720 O O . TYR A 1 86 ? -5.142 5.312 3.901 1.00 92.94 86 TYR A O 1
ATOM 728 N N . TRP A 1 87 ? -4.712 3.131 3.576 1.00 94.25 87 TRP A N 1
ATOM 729 C CA . TRP A 1 87 ? -4.898 3.094 2.138 1.00 94.25 87 TRP A CA 1
ATOM 730 C C . TRP A 1 87 ? -5.955 2.049 1.828 1.00 94.25 87 TRP A C 1
ATOM 732 O O . TRP A 1 87 ? -5.856 0.912 2.294 1.00 94.25 87 TRP A O 1
ATOM 742 N N . ALA A 1 88 ? -6.953 2.447 1.054 1.00 92.19 88 ALA A N 1
ATOM 743 C CA . ALA A 1 88 ? -8.023 1.577 0.593 1.00 92.19 88 ALA A CA 1
ATOM 744 C C . ALA A 1 88 ? -8.165 1.681 -0.923 1.00 92.19 88 ALA A C 1
ATOM 746 O O . ALA A 1 88 ? -7.615 2.588 -1.553 1.00 92.19 88 ALA A O 1
ATOM 747 N N . LEU A 1 89 ? -8.906 0.744 -1.503 1.00 88.62 89 LEU A N 1
ATOM 748 C CA . LEU A 1 89 ? -9.297 0.829 -2.902 1.00 88.62 89 LEU A CA 1
ATOM 749 C C . LEU A 1 89 ? -10.454 1.814 -3.049 1.00 88.62 89 LEU A C 1
ATOM 751 O O . LEU A 1 89 ? -11.375 1.829 -2.232 1.00 88.62 89 LEU A O 1
ATOM 755 N N . HIS A 1 90 ? -10.415 2.625 -4.100 1.00 83.94 90 HIS A N 1
ATOM 756 C CA . HIS A 1 90 ? -11.558 3.448 -4.460 1.00 83.94 90 HIS A CA 1
ATOM 757 C C . HIS A 1 90 ? -12.745 2.535 -4.849 1.00 83.94 90 HIS A C 1
ATOM 759 O O . HIS A 1 90 ? -12.532 1.566 -5.583 1.00 83.94 90 HIS A O 1
ATOM 765 N N . PRO A 1 91 ? -13.991 2.820 -4.415 1.00 78.62 91 PRO A N 1
ATOM 766 C CA . PRO A 1 91 ? -15.150 1.957 -4.681 1.00 78.62 91 PRO A CA 1
ATOM 767 C C . PRO A 1 91 ? -15.376 1.651 -6.169 1.00 78.62 91 PRO A C 1
ATOM 769 O O . PRO A 1 91 ? -15.698 0.526 -6.529 1.00 78.62 91 PRO A O 1
ATOM 772 N N . ASN A 1 92 ? -15.115 2.628 -7.044 1.00 69.31 92 ASN A N 1
ATOM 773 C CA . ASN A 1 92 ? -15.251 2.475 -8.502 1.00 69.31 92 ASN A CA 1
ATOM 774 C C . ASN A 1 92 ? -14.064 1.758 -9.174 1.00 69.31 92 ASN A C 1
ATOM 776 O O . ASN A 1 92 ? -14.029 1.646 -10.396 1.00 69.31 92 ASN A O 1
ATOM 780 N N . SER A 1 93 ? -13.068 1.327 -8.399 1.00 64.56 93 SER A N 1
ATOM 781 C CA . SER A 1 93 ? -11.845 0.701 -8.912 1.00 64.56 93 SER A CA 1
ATOM 782 C C . SER A 1 93 ? -11.816 -0.812 -8.704 1.00 64.56 93 SER A C 1
ATOM 784 O O . SER A 1 93 ? -10.856 -1.454 -9.124 1.00 64.56 93 SER A O 1
ATOM 786 N N . GLY A 1 94 ? -12.860 -1.391 -8.095 1.00 57.69 94 GLY A N 1
ATOM 787 C CA . GLY A 1 94 ? -13.027 -2.845 -7.976 1.00 57.69 94 GLY A CA 1
ATOM 788 C C . GLY A 1 94 ? -13.047 -3.534 -9.343 1.00 57.69 94 GLY A C 1
ATOM 789 O O . GLY A 1 94 ? -12.272 -4.463 -9.576 1.00 57.69 94 GLY A O 1
ATOM 790 N N . ASP A 1 95 ? -13.812 -2.976 -10.284 1.00 58.34 95 ASP A N 1
ATOM 791 C CA . ASP A 1 95 ? -13.981 -3.513 -11.642 1.00 58.34 95 ASP A CA 1
ATOM 792 C C . ASP A 1 95 ? -12.688 -3.470 -12.480 1.00 58.34 95 ASP A C 1
ATOM 794 O O . ASP A 1 95 ? -12.541 -4.222 -13.446 1.00 58.34 95 ASP A O 1
ATOM 798 N N . MET A 1 96 ? -11.713 -2.623 -12.111 1.00 59.84 96 MET A N 1
ATOM 799 C CA . MET A 1 96 ? -10.432 -2.511 -12.828 1.00 59.84 96 MET A CA 1
ATOM 800 C C . MET A 1 96 ? -9.613 -3.807 -12.761 1.00 59.84 96 MET A C 1
ATOM 802 O O . MET A 1 96 ? -8.848 -4.100 -13.677 1.00 59.84 96 MET A O 1
ATOM 806 N N . PHE A 1 97 ? -9.783 -4.600 -11.698 1.00 59.62 97 PHE A N 1
ATOM 807 C CA . PHE A 1 97 ? -9.034 -5.842 -11.487 1.00 59.62 97 PHE A CA 1
ATOM 808 C C . PHE A 1 97 ? -9.842 -7.103 -11.807 1.00 59.62 97 PHE A C 1
ATOM 810 O O . PHE A 1 97 ? -9.257 -8.184 -11.876 1.00 59.62 97 PHE A O 1
ATOM 817 N N . GLU A 1 98 ? -11.154 -6.980 -12.025 1.00 53.78 98 GLU A N 1
ATOM 818 C CA . GLU A 1 98 ? -12.043 -8.116 -12.296 1.00 53.78 98 GLU A CA 1
ATOM 819 C C . GLU A 1 98 ? -12.061 -8.511 -13.786 1.00 53.78 98 GLU A C 1
ATOM 821 O O . GLU A 1 98 ? -12.214 -9.687 -14.100 1.00 53.78 98 GLU A O 1
ATOM 826 N N . ASN A 1 99 ? -11.760 -7.575 -14.700 1.00 44.56 99 ASN A N 1
ATOM 827 C CA . ASN A 1 99 ? -11.809 -7.799 -16.156 1.00 44.56 99 ASN A CA 1
ATOM 828 C C . ASN A 1 99 ? -10.447 -7.745 -16.881 1.00 44.56 99 ASN A C 1
ATOM 830 O O . ASN A 1 99 ? -10.388 -7.528 -18.089 1.00 44.56 99 ASN A O 1
ATOM 834 N N . GLY A 1 100 ? -9.326 -7.930 -16.174 1.00 44.62 100 GLY A N 1
ATOM 835 C CA . GLY A 1 100 ? -8.005 -8.049 -16.815 1.00 44.62 100 GLY A CA 1
ATOM 836 C C . GLY A 1 100 ? -7.448 -6.759 -17.437 1.00 44.62 100 GLY A C 1
ATOM 837 O O . GLY A 1 100 ? -6.434 -6.806 -18.136 1.00 44.62 100 GLY A O 1
ATOM 838 N N . SER A 1 101 ? -8.048 -5.598 -17.157 1.00 48.41 101 SER A N 1
ATOM 839 C CA . SER A 1 101 ? -7.500 -4.307 -17.572 1.00 48.41 101 SER A CA 1
ATOM 840 C C . SER A 1 101 ? -6.369 -3.879 -16.633 1.00 48.41 101 SER A C 1
ATOM 842 O O . SER A 1 101 ? -6.523 -3.044 -15.748 1.00 48.41 101 SER A O 1
ATOM 844 N N . PHE A 1 102 ? -5.174 -4.416 -16.875 1.00 51.84 102 PHE A N 1
ATOM 845 C CA . PHE A 1 102 ? -3.920 -3.793 -16.433 1.00 51.84 102 PHE A CA 1
ATOM 846 C C . PHE A 1 102 ? -3.560 -2.569 -17.308 1.00 51.84 102 PHE A C 1
ATOM 848 O O . PHE A 1 102 ? -2.397 -2.160 -17.355 1.00 51.84 102 PHE A O 1
ATOM 855 N N . LEU A 1 103 ? -4.525 -2.029 -18.069 1.00 43.38 103 LEU A N 1
ATOM 856 C CA . LEU A 1 103 ? -4.289 -0.999 -19.070 1.00 43.38 103 LEU A CA 1
ATOM 857 C C . LEU A 1 103 ? -3.989 0.346 -18.406 1.00 43.38 103 LEU A C 1
ATOM 859 O O . LEU A 1 103 ? -4.615 0.775 -17.440 1.00 43.38 103 LEU A O 1
ATOM 863 N N . ARG A 1 104 ? -2.955 0.974 -18.964 1.00 47.00 104 ARG A N 1
ATOM 864 C CA . ARG A 1 104 ? -2.382 2.274 -18.623 1.00 47.00 104 ARG A CA 1
ATOM 865 C C . ARG A 1 104 ? -3.430 3.334 -18.263 1.00 47.00 104 ARG A C 1
ATOM 867 O O . ARG A 1 104 ? -4.339 3.609 -19.034 1.00 47.00 104 ARG A O 1
ATOM 874 N N . HIS A 1 105 ? -3.132 4.000 -17.151 1.00 50.91 105 HIS A N 1
ATOM 875 C CA . HIS A 1 105 ? -3.594 5.271 -16.571 1.00 50.91 105 HIS A CA 1
ATOM 876 C C . HIS A 1 105 ? -4.378 6.288 -17.440 1.00 50.91 105 HIS A C 1
ATOM 878 O O . HIS A 1 105 ? -5.188 7.027 -16.894 1.00 50.91 105 HIS A O 1
ATOM 884 N N . ASN A 1 106 ? -4.219 6.339 -18.763 1.00 42.03 106 ASN A N 1
ATOM 885 C CA . ASN A 1 106 ? -4.742 7.448 -19.570 1.00 42.03 106 ASN A CA 1
ATOM 886 C C . ASN A 1 106 ? -6.249 7.366 -19.883 1.00 42.03 106 ASN A C 1
ATOM 888 O O . ASN A 1 106 ? -6.836 8.382 -20.235 1.00 42.03 106 ASN A O 1
ATOM 892 N N . GLU A 1 107 ? -6.888 6.197 -19.765 1.00 44.41 107 GLU A N 1
ATOM 893 C CA . GLU A 1 107 ? -8.310 6.029 -20.134 1.00 44.41 107 GLU A CA 1
ATOM 894 C C . GLU A 1 107 ? -9.268 6.105 -18.925 1.00 44.41 107 GLU A C 1
ATOM 896 O O . GLU A 1 107 ? -10.475 6.317 -19.070 1.00 44.41 107 GLU A O 1
ATOM 901 N N . ILE A 1 108 ? -8.733 5.961 -17.706 1.00 49.28 108 ILE A N 1
ATOM 902 C CA . ILE A 1 108 ? -9.517 5.992 -16.462 1.00 49.28 108 ILE A CA 1
ATOM 903 C C . ILE A 1 108 ? -9.842 7.436 -16.061 1.00 49.28 108 ILE A C 1
ATOM 905 O O . ILE A 1 108 ? -10.989 7.711 -15.696 1.00 49.28 108 ILE A O 1
ATOM 909 N N . GLU A 1 109 ? -8.890 8.370 -16.206 1.00 44.06 109 GLU A N 1
ATOM 910 C CA . GLU A 1 109 ? -9.150 9.800 -15.969 1.00 44.06 109 GLU A CA 1
ATOM 911 C C . GLU A 1 109 ? -10.315 10.307 -16.831 1.00 44.06 109 GLU A C 1
ATOM 913 O O . GLU A 1 109 ? -11.169 11.058 -16.355 1.00 44.06 109 GLU A O 1
ATOM 918 N N . SER A 1 110 ? -10.411 9.841 -18.081 1.00 44.66 110 SER A N 1
ATOM 919 C CA . SER A 1 110 ? -11.479 10.227 -19.006 1.00 44.66 110 SER A CA 1
ATOM 920 C C . SER A 1 110 ? -12.860 9.805 -18.491 1.00 44.66 110 SER A C 1
ATOM 922 O O . SER A 1 110 ? -13.807 10.579 -18.569 1.00 44.66 110 SER A O 1
ATOM 924 N N . LYS A 1 111 ? -12.994 8.608 -17.905 1.00 43.75 111 LYS A N 1
ATOM 925 C CA . LYS A 1 111 ? -14.294 8.087 -17.439 1.00 43.75 111 LYS A CA 1
ATOM 926 C C . LYS A 1 111 ? -14.736 8.651 -16.086 1.00 43.75 111 LYS A C 1
ATOM 928 O O . LYS A 1 111 ? -15.938 8.788 -15.864 1.00 43.75 111 LYS A O 1
ATOM 933 N N . ILE A 1 112 ? -13.805 9.011 -15.200 1.00 50.31 112 ILE A N 1
ATOM 934 C CA . ILE A 1 112 ? -14.136 9.655 -13.914 1.00 50.31 112 ILE A CA 1
ATOM 935 C C . ILE A 1 112 ? -14.553 11.117 -14.131 1.00 50.31 112 ILE A C 1
ATOM 937 O O . ILE A 1 112 ? -15.473 11.599 -13.472 1.00 50.31 112 ILE A O 1
ATOM 941 N N . LYS A 1 113 ? -13.936 11.812 -15.094 1.00 45.88 113 LYS A N 1
ATOM 942 C CA . LYS A 1 113 ? -14.231 13.221 -15.389 1.00 45.88 113 LYS A CA 1
ATOM 943 C C . LYS A 1 113 ? -15.551 13.437 -16.143 1.00 45.88 113 LYS A C 1
ATOM 945 O O . LYS A 1 113 ? -16.135 14.500 -16.003 1.00 45.88 113 LYS A O 1
ATOM 950 N N . ILE A 1 114 ? -16.046 12.436 -16.880 1.00 45.31 114 ILE A N 1
ATOM 951 C CA . ILE A 1 114 ? -17.322 12.501 -17.628 1.00 45.31 114 ILE A CA 1
ATOM 952 C C . ILE A 1 114 ? -18.560 12.305 -16.723 1.00 45.31 114 ILE A C 1
ATOM 954 O O . ILE A 1 114 ? -19.673 12.624 -17.126 1.00 45.31 114 ILE A O 1
ATOM 958 N N . LYS A 1 115 ? -18.399 11.809 -15.487 1.00 45.03 115 LYS A N 1
ATOM 959 C CA . LYS A 1 115 ? -19.501 11.660 -14.512 1.00 45.03 115 LYS A CA 1
ATOM 960 C C . LYS A 1 115 ? -19.668 12.856 -13.556 1.00 45.03 115 LYS A C 1
ATOM 962 O O . LYS A 1 115 ? -20.351 12.711 -12.543 1.00 45.03 115 LYS A O 1
ATOM 967 N N . LYS A 1 116 ? -19.042 14.000 -13.842 1.00 40.75 116 LYS A N 1
ATOM 968 C CA . LYS A 1 116 ? -19.274 15.266 -13.130 1.00 40.75 116 LYS A CA 1
ATOM 969 C C . LYS A 1 116 ? -20.069 16.237 -13.9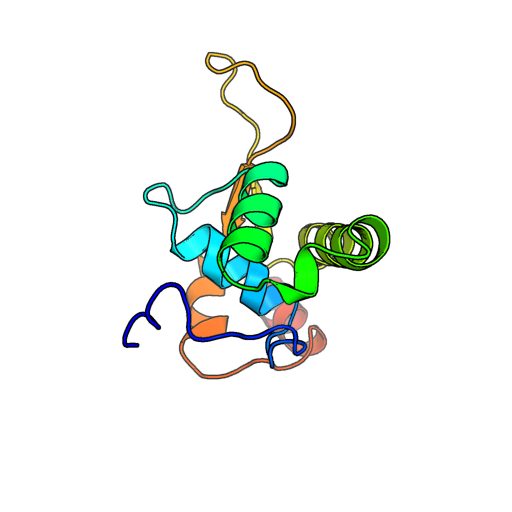83 1.00 40.75 116 LYS A C 1
ATOM 971 O O . LYS A 1 116 ? -19.799 16.278 -15.201 1.00 40.75 116 LYS A O 1
#